Protein AF-A0A9X9F4E5-F1 (afdb_monomer_lite)

Sequence (87 aa):
MKDLHLERKMDPQVAILYATVADTFNRLQRLVEGTEENELSYKGSENNENSIGQLLQHLAVVDLHWVYRFKGEDVPPAFENKYGPML

Organism: Bacillus cereus (NCBI:txid1396)

Structure (mmCIF, N/CA/C/O backbone):
data_AF-A0A9X9F4E5-F1
#
_entry.id   AF-A0A9X9F4E5-F1
#
loop_
_atom_site.group_PDB
_atom_site.id
_atom_site.type_symbol
_atom_site.label_atom_id
_atom_site.label_alt_id
_atom_site.label_comp_id
_atom_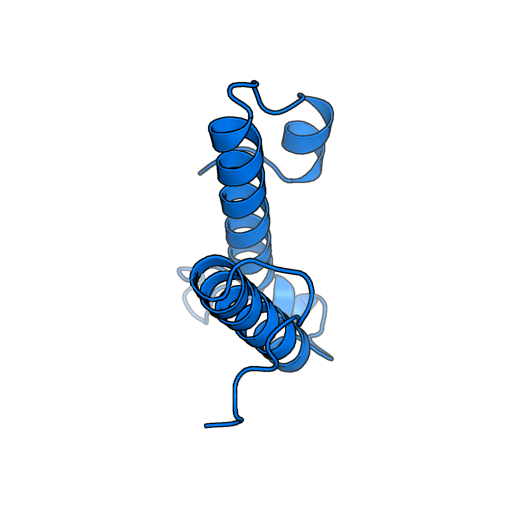site.label_asym_id
_atom_site.label_entity_id
_atom_site.label_seq_id
_atom_site.pdbx_PDB_ins_code
_atom_site.Cartn_x
_atom_site.Cartn_y
_atom_site.Cartn_z
_atom_site.occupancy
_atom_site.B_iso_or_equiv
_atom_site.auth_seq_id
_atom_site.auth_comp_id
_atom_site.auth_asym_id
_atom_site.auth_atom_id
_atom_site.pdbx_PDB_model_num
ATOM 1 N N . MET A 1 1 ? 5.999 -19.714 9.223 1.00 49.88 1 MET A N 1
ATOM 2 C CA . MET A 1 1 ? 6.156 -18.790 8.081 1.00 49.88 1 MET A CA 1
ATOM 3 C C . MET A 1 1 ? 5.724 -19.582 6.857 1.00 49.88 1 MET A C 1
ATOM 5 O O . MET A 1 1 ? 6.194 -20.704 6.742 1.00 49.88 1 MET A O 1
ATOM 9 N N . LYS A 1 2 ? 4.750 -19.126 6.055 1.00 62.78 2 LYS A N 1
ATOM 10 C CA . LYS A 1 2 ? 4.479 -19.807 4.776 1.00 62.78 2 LYS A CA 1
ATOM 11 C C . LYS A 1 2 ? 5.674 -19.545 3.861 1.00 62.78 2 LYS A C 1
ATOM 13 O O . LYS A 1 2 ? 6.213 -18.442 3.901 1.00 62.78 2 LYS A O 1
ATOM 18 N N . ASP A 1 3 ? 6.085 -20.545 3.093 1.00 76.75 3 ASP A N 1
ATOM 19 C CA . ASP A 1 3 ? 7.153 -20.369 2.113 1.00 76.75 3 ASP A CA 1
ATOM 20 C C . ASP A 1 3 ? 6.744 -19.295 1.097 1.00 76.75 3 ASP A C 1
ATOM 22 O O . ASP A 1 3 ? 5.594 -19.258 0.647 1.00 76.75 3 ASP A O 1
ATOM 26 N N . LEU A 1 4 ? 7.678 -18.402 0.757 1.00 84.56 4 LEU A N 1
ATOM 27 C CA . LEU A 1 4 ? 7.464 -17.391 -0.275 1.00 84.56 4 LEU A CA 1
ATOM 28 C C . LEU A 1 4 ? 7.221 -18.085 -1.621 1.00 84.56 4 LEU A C 1
ATOM 30 O O . LEU A 1 4 ? 8.018 -18.918 -2.055 1.00 84.56 4 LEU A O 1
ATOM 34 N N . HIS A 1 5 ? 6.133 -17.725 -2.302 1.00 87.69 5 HIS A N 1
ATOM 35 C CA . HIS A 1 5 ? 5.852 -18.241 -3.638 1.00 87.69 5 HIS A CA 1
ATOM 36 C C . HIS A 1 5 ? 6.659 -17.457 -4.681 1.00 87.69 5 HIS A C 1
ATOM 38 O O . HIS A 1 5 ? 6.315 -16.327 -5.024 1.00 87.69 5 HIS A O 1
ATOM 44 N N . LEU A 1 6 ? 7.744 -18.059 -5.172 1.00 87.94 6 LEU A N 1
ATOM 45 C CA . LEU A 1 6 ? 8.657 -17.419 -6.120 1.00 87.94 6 LEU A CA 1
ATOM 46 C C . LEU A 1 6 ? 8.149 -17.520 -7.559 1.00 87.94 6 LEU A C 1
ATOM 48 O O . LEU A 1 6 ? 7.815 -18.609 -8.036 1.00 87.94 6 LEU A O 1
ATOM 52 N N . GLU A 1 7 ? 8.176 -16.399 -8.279 1.00 87.94 7 GLU A N 1
ATOM 53 C CA . GLU A 1 7 ? 7.830 -16.389 -9.696 1.00 87.94 7 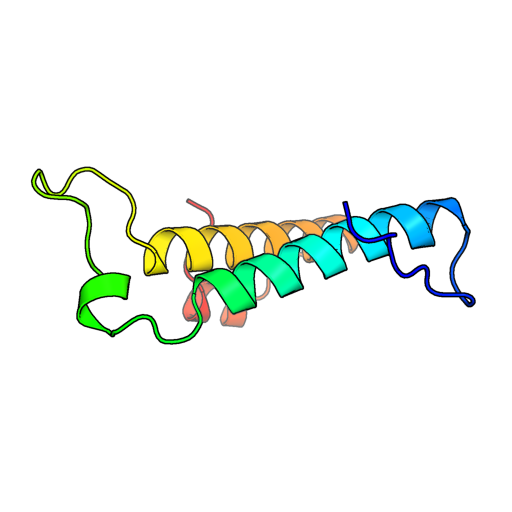GLU A CA 1
ATOM 54 C C . GLU A 1 7 ? 8.967 -16.899 -10.579 1.00 87.94 7 GLU A C 1
ATOM 56 O O . GLU A 1 7 ? 10.039 -16.302 -10.670 1.00 87.94 7 GLU A O 1
ATOM 61 N N . ARG A 1 8 ? 8.715 -18.006 -11.288 1.00 86.38 8 ARG A N 1
ATOM 62 C CA . ARG A 1 8 ? 9.753 -18.767 -12.014 1.00 86.38 8 ARG A CA 1
ATOM 63 C C . ARG A 1 8 ? 10.331 -18.047 -13.234 1.00 86.38 8 ARG A C 1
ATOM 65 O O . ARG A 1 8 ? 11.328 -18.502 -13.783 1.00 86.38 8 ARG A O 1
ATOM 72 N N . LYS A 1 9 ? 9.680 -16.977 -13.696 1.00 92.94 9 LYS A N 1
ATOM 73 C CA . LYS A 1 9 ? 10.099 -16.193 -14.871 1.00 92.94 9 LYS A CA 1
ATOM 74 C C . LYS A 1 9 ? 10.944 -14.965 -14.517 1.00 92.94 9 LYS A C 1
ATOM 76 O O . LYS A 1 9 ? 11.369 -14.262 -15.428 1.00 92.94 9 LYS A O 1
ATOM 81 N N . MET A 1 10 ? 11.156 -14.686 -13.232 1.00 93.94 10 MET A N 1
ATOM 82 C CA . MET A 1 10 ? 11.968 -13.559 -12.771 1.00 93.94 10 MET A CA 1
ATOM 83 C C . MET A 1 10 ? 13.396 -14.008 -12.451 1.00 93.94 10 MET A C 1
ATOM 85 O O . MET A 1 10 ? 13.639 -15.181 -12.165 1.00 93.94 10 MET A O 1
ATOM 89 N N . ASP A 1 11 ? 14.334 -13.057 -12.468 1.00 96.31 11 ASP A N 1
ATOM 90 C CA . ASP A 1 11 ? 15.645 -13.263 -11.850 1.00 96.31 11 ASP A CA 1
ATOM 91 C C . ASP A 1 11 ? 15.462 -13.717 -10.385 1.00 96.31 11 ASP A C 1
ATOM 93 O O . ASP A 1 11 ? 14.588 -13.171 -9.706 1.00 96.31 11 ASP A O 1
ATOM 97 N N . PRO A 1 12 ? 16.241 -14.687 -9.868 1.00 92.50 12 PRO A N 1
ATOM 98 C CA . PRO A 1 12 ? 16.028 -15.232 -8.528 1.00 92.50 12 PRO A CA 1
ATOM 99 C C . PRO A 1 12 ? 16.015 -14.188 -7.405 1.00 92.50 12 PRO A C 1
ATOM 101 O O . PRO A 1 12 ? 15.223 -14.314 -6.470 1.00 92.50 12 PRO A O 1
ATOM 104 N N . GLN A 1 13 ? 16.852 -13.149 -7.483 1.00 93.31 13 GLN A N 1
ATOM 105 C CA . GLN A 1 13 ? 16.883 -12.103 -6.457 1.00 93.31 13 GLN A CA 1
ATOM 106 C C . GLN A 1 13 ? 15.631 -11.228 -6.544 1.00 93.31 13 GLN A C 1
ATOM 108 O O . GLN A 1 13 ? 14.995 -10.939 -5.529 1.00 93.31 13 GLN A O 1
ATOM 113 N N . VAL A 1 14 ? 15.224 -10.878 -7.766 1.00 93.62 14 VAL A N 1
ATOM 114 C CA . VAL A 1 14 ? 13.985 -10.132 -8.022 1.00 93.62 14 VAL A CA 1
ATOM 115 C C . VAL A 1 14 ? 12.760 -10.940 -7.591 1.00 93.62 14 VAL A C 1
ATOM 117 O O . VAL A 1 14 ? 11.853 -10.386 -6.977 1.00 93.62 14 VAL A O 1
ATOM 120 N N . ALA A 1 15 ? 12.747 -12.251 -7.840 1.00 94.25 15 ALA A N 1
ATOM 121 C CA . ALA A 1 15 ? 11.652 -13.143 -7.472 1.00 94.25 15 ALA A CA 1
ATOM 122 C C . ALA A 1 15 ? 11.425 -13.180 -5.953 1.00 94.25 15 ALA A C 1
ATOM 124 O O . ALA A 1 15 ? 10.280 -13.174 -5.505 1.00 94.25 15 ALA A O 1
ATOM 125 N N . ILE A 1 16 ? 12.501 -13.182 -5.157 1.00 94.00 16 ILE A N 1
ATOM 126 C CA . ILE A 1 16 ? 12.421 -13.150 -3.688 1.00 94.00 16 ILE A CA 1
ATOM 127 C C . ILE A 1 16 ? 11.852 -11.812 -3.201 1.00 94.00 16 ILE A C 1
ATOM 129 O O . ILE A 1 16 ? 10.957 -11.796 -2.350 1.00 94.00 16 ILE A O 1
ATOM 133 N N . LEU A 1 17 ? 12.337 -10.692 -3.748 1.00 93.31 17 LEU A N 1
ATOM 134 C CA . LEU A 1 17 ? 11.836 -9.360 -3.394 1.00 93.31 17 LEU A CA 1
ATOM 135 C C . LEU A 1 17 ? 10.354 -9.215 -3.760 1.00 93.31 17 LEU A C 1
ATOM 137 O O . LEU A 1 17 ? 9.546 -8.813 -2.922 1.00 93.31 17 LEU A O 1
ATOM 141 N N . TYR A 1 18 ? 9.985 -9.629 -4.972 1.00 93.44 18 TYR A N 1
ATOM 142 C CA . TYR A 1 18 ? 8.602 -9.631 -5.436 1.00 93.44 18 TYR A CA 1
ATOM 143 C C . TYR A 1 18 ? 7.700 -10.482 -4.537 1.00 93.44 18 TYR A C 1
ATOM 145 O O . TYR A 1 18 ? 6.658 -10.009 -4.085 1.00 93.44 18 TYR A O 1
ATOM 153 N N . ALA A 1 19 ? 8.113 -11.712 -4.217 1.00 94.31 19 ALA A N 1
ATOM 154 C CA . ALA A 1 19 ? 7.330 -12.604 -3.368 1.00 94.31 19 ALA A CA 1
ATOM 155 C C . ALA A 1 19 ? 7.127 -12.036 -1.953 1.00 94.31 19 ALA A C 1
ATOM 157 O O . ALA A 1 19 ? 6.059 -12.212 -1.371 1.00 94.31 19 ALA A O 1
ATOM 158 N N . THR A 1 20 ? 8.119 -11.319 -1.418 1.00 93.31 20 THR A N 1
ATOM 159 C CA . THR A 1 20 ? 8.031 -10.671 -0.098 1.00 93.31 20 THR A CA 1
ATOM 160 C C . THR A 1 20 ? 6.974 -9.565 -0.081 1.00 93.31 20 THR A C 1
ATOM 162 O O . THR A 1 20 ? 6.152 -9.503 0.839 1.00 93.31 20 THR A O 1
ATOM 165 N N . VAL A 1 21 ? 6.957 -8.716 -1.113 1.00 93.00 21 VAL A N 1
ATOM 166 C CA . VAL A 1 21 ? 5.939 -7.665 -1.269 1.00 93.00 21 VAL A CA 1
ATOM 167 C C . VAL A 1 21 ? 4.559 -8.291 -1.488 1.00 93.00 21 VAL A C 1
ATOM 169 O O . VAL A 1 21 ? 3.601 -7.919 -0.812 1.00 93.00 21 VAL A O 1
ATOM 172 N N . ALA A 1 22 ? 4.460 -9.297 -2.361 1.00 93.88 22 ALA A N 1
ATOM 173 C CA . ALA A 1 22 ? 3.202 -9.968 -2.677 1.00 93.88 22 ALA A CA 1
ATOM 174 C C . ALA A 1 22 ? 2.585 -10.685 -1.461 1.00 93.88 22 ALA A 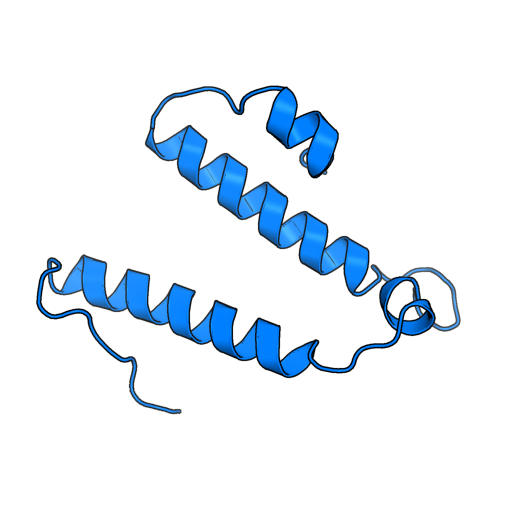C 1
ATOM 176 O O . ALA A 1 22 ? 1.382 -10.562 -1.222 1.00 93.88 22 ALA A O 1
ATOM 177 N N . ASP A 1 23 ? 3.376 -11.414 -0.664 1.00 94.69 23 ASP A N 1
ATOM 178 C CA . ASP A 1 23 ? 2.879 -12.036 0.572 1.00 94.69 23 ASP A CA 1
ATOM 179 C C . ASP A 1 23 ? 2.400 -10.980 1.577 1.00 94.69 23 ASP A C 1
ATOM 181 O O . ASP A 1 23 ? 1.309 -11.108 2.136 1.00 94.69 23 ASP A O 1
ATOM 185 N N . THR A 1 24 ? 3.172 -9.903 1.754 1.00 94.06 24 THR A N 1
ATOM 186 C CA . THR A 1 24 ? 2.819 -8.806 2.666 1.00 94.06 24 THR A CA 1
ATOM 187 C C . THR A 1 24 ? 1.501 -8.147 2.262 1.00 94.06 24 THR A C 1
ATOM 189 O O . THR A 1 24 ? 0.622 -7.977 3.107 1.00 94.06 24 THR A O 1
ATOM 192 N N . PHE A 1 25 ? 1.318 -7.858 0.972 1.00 94.62 25 PHE A N 1
ATOM 193 C CA . PHE A 1 25 ? 0.073 -7.309 0.438 1.00 94.62 25 PHE A CA 1
ATOM 194 C C . PHE A 1 25 ? -1.114 -8.260 0.653 1.00 94.62 25 PHE A C 1
ATOM 196 O O . PHE A 1 25 ? -2.150 -7.853 1.177 1.00 94.62 25 PHE A O 1
ATOM 203 N N . ASN A 1 26 ?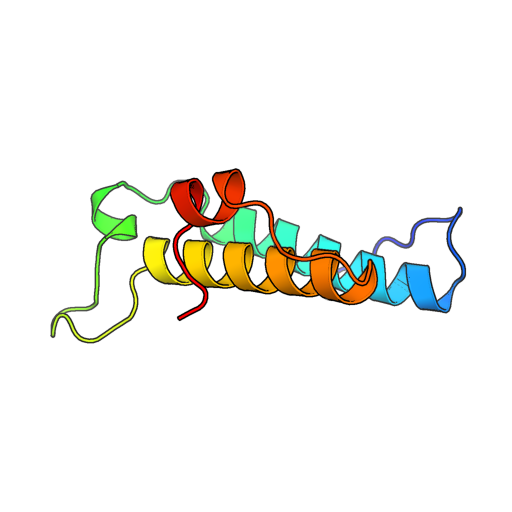 -0.953 -9.550 0.345 1.00 94.88 26 ASN A N 1
ATOM 204 C CA . ASN A 1 26 ? -2.009 -10.548 0.548 1.00 94.88 26 ASN A CA 1
ATOM 205 C C . ASN A 1 26 ? -2.393 -10.703 2.028 1.00 94.88 26 ASN A C 1
ATOM 207 O O . ASN A 1 26 ? -3.556 -10.933 2.359 1.00 94.88 26 ASN A O 1
ATOM 211 N N . ARG A 1 27 ? -1.420 -10.608 2.941 1.00 95.31 27 ARG A N 1
ATOM 212 C CA . ARG A 1 27 ? -1.679 -10.621 4.386 1.00 95.31 27 ARG A CA 1
ATOM 213 C C . ARG A 1 27 ? -2.408 -9.361 4.834 1.00 95.31 27 ARG A C 1
ATOM 215 O O . ARG A 1 27 ? -3.343 -9.487 5.615 1.00 95.31 27 ARG A O 1
ATOM 222 N N . LEU A 1 28 ? -2.015 -8.192 4.330 1.00 96.12 28 LEU A N 1
ATOM 223 C CA . LEU A 1 28 ? -2.704 -6.932 4.605 1.00 96.12 28 LEU A CA 1
ATOM 224 C C . LEU A 1 28 ? -4.170 -7.004 4.172 1.00 96.12 28 LEU A C 1
ATOM 226 O O . LEU A 1 28 ? -5.038 -6.698 4.979 1.00 96.12 28 LEU A O 1
ATOM 230 N N . GLN A 1 29 ? -4.450 -7.482 2.955 1.00 96.12 29 GLN A N 1
ATOM 231 C CA . GLN A 1 29 ? -5.824 -7.638 2.464 1.00 96.12 29 GLN A CA 1
ATOM 232 C C . GLN A 1 29 ? -6.679 -8.506 3.392 1.00 96.12 29 GLN A C 1
ATOM 234 O O . GLN A 1 29 ? -7.799 -8.127 3.703 1.00 96.12 29 GLN A O 1
ATOM 239 N N . ARG A 1 30 ? -6.138 -9.629 3.883 1.00 96.81 30 ARG A N 1
ATOM 240 C CA . ARG A 1 30 ? -6.840 -10.501 4.843 1.00 96.81 30 ARG A CA 1
ATOM 241 C C . ARG A 1 30 ? -7.044 -9.852 6.212 1.00 96.81 30 ARG A C 1
ATOM 243 O O . ARG A 1 30 ? -8.009 -10.176 6.887 1.00 96.81 30 ARG A O 1
ATOM 250 N N . LEU A 1 31 ? -6.124 -8.990 6.652 1.00 96.31 31 LEU A N 1
ATOM 251 C CA . LEU A 1 31 ? -6.239 -8.298 7.942 1.00 96.31 31 LEU A CA 1
ATOM 252 C C . LEU A 1 31 ? -7.345 -7.241 7.941 1.00 96.31 31 LEU A C 1
ATOM 254 O O . LEU A 1 31 ? -7.922 -6.987 8.991 1.00 96.31 31 LEU A O 1
ATOM 258 N N . VAL A 1 32 ? -7.616 -6.633 6.786 1.00 96.31 32 VAL A N 1
ATOM 259 C CA . VAL A 1 32 ? -8.649 -5.595 6.623 1.00 96.31 32 VAL A CA 1
ATOM 260 C C . VAL A 1 32 ? -9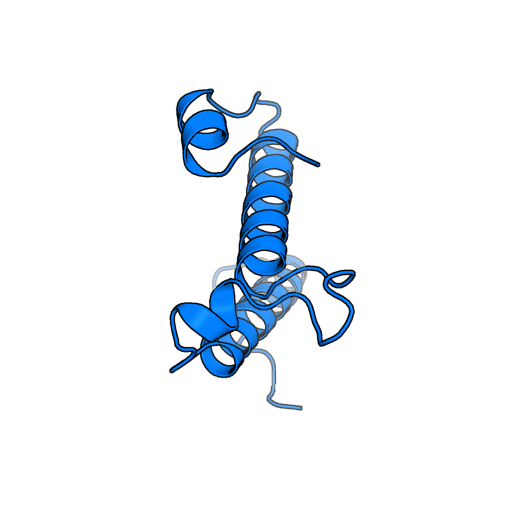.928 -6.132 5.974 1.00 96.31 32 VAL A C 1
ATOM 262 O O . VAL A 1 32 ? -10.826 -5.376 5.608 1.00 96.31 32 VAL A O 1
ATOM 265 N N . GLU A 1 33 ? -10.012 -7.448 5.782 1.00 96.81 33 GLU A N 1
ATOM 266 C CA . GLU A 1 33 ? -11.197 -8.096 5.236 1.00 96.81 33 GLU A CA 1
ATOM 267 C C . GLU A 1 33 ? -12.332 -8.042 6.263 1.00 96.81 33 GLU A C 1
ATOM 269 O O . GLU A 1 33 ? -12.172 -8.459 7.408 1.00 96.81 33 GLU A O 1
ATOM 274 N N . GLY A 1 34 ? -13.488 -7.524 5.847 1.00 96.38 34 GLY A N 1
ATOM 275 C CA . GLY A 1 34 ? -14.657 -7.386 6.716 1.00 96.38 34 GLY A CA 1
ATOM 276 C C . GLY A 1 34 ? -14.634 -6.172 7.648 1.00 96.38 34 GLY A C 1
ATOM 277 O O . GLY A 1 34 ? -15.560 -6.042 8.439 1.00 96.38 34 GLY A O 1
ATOM 278 N N . THR A 1 35 ? -13.636 -5.284 7.547 1.00 96.81 35 THR A N 1
ATOM 279 C CA . THR A 1 35 ? -13.624 -4.017 8.295 1.00 96.81 35 THR A CA 1
ATOM 280 C C . THR A 1 35 ? -14.826 -3.152 7.912 1.00 96.81 35 THR A C 1
ATOM 282 O O . THR A 1 35 ? -15.058 -2.885 6.728 1.00 96.81 35 THR A O 1
ATOM 285 N N . GLU A 1 36 ? -15.577 -2.700 8.913 1.00 96.75 36 GLU A N 1
ATOM 286 C CA . GLU A 1 36 ? -16.722 -1.811 8.722 1.00 96.75 36 GLU A CA 1
ATOM 287 C C . GLU A 1 36 ? -16.278 -0.357 8.463 1.00 96.75 36 GLU A C 1
ATOM 289 O O . GLU A 1 36 ? -15.166 0.067 8.786 1.00 96.75 36 GLU A O 1
ATOM 294 N N . GLU A 1 37 ? -17.153 0.455 7.865 1.00 93.38 37 GLU A N 1
ATOM 295 C CA . GLU A 1 37 ? -16.816 1.833 7.472 1.00 93.38 37 GLU A CA 1
ATOM 296 C C . GLU A 1 37 ? -16.451 2.730 8.670 1.00 93.38 37 GLU A C 1
ATOM 298 O O . GLU A 1 37 ? -15.535 3.553 8.595 1.00 93.38 37 GLU A O 1
ATOM 303 N N . ASN A 1 38 ? -17.117 2.540 9.811 1.00 95.81 38 ASN A N 1
ATOM 304 C CA . ASN A 1 38 ? -16.778 3.223 11.059 1.00 95.81 38 ASN A CA 1
ATOM 305 C C . ASN A 1 38 ? -15.373 2.837 11.554 1.00 95.81 38 ASN A C 1
ATOM 307 O O . ASN A 1 38 ? -14.606 3.723 11.935 1.00 95.81 38 ASN A O 1
ATOM 311 N N . GLU A 1 39 ? -15.004 1.558 11.489 1.00 96.50 39 GLU A N 1
ATOM 312 C CA . GLU A 1 39 ? -13.681 1.056 11.873 1.00 96.50 39 GLU A CA 1
ATOM 313 C C . GLU A 1 39 ? -12.574 1.608 10.962 1.00 96.50 39 GLU A C 1
ATOM 315 O O . GLU A 1 39 ? -11.494 1.954 11.443 1.00 96.50 39 GLU A O 1
ATOM 320 N N . LEU A 1 40 ? -12.850 1.798 9.663 1.00 95.94 40 LEU A N 1
ATOM 321 C CA . LEU A 1 40 ? -11.900 2.421 8.728 1.00 95.94 40 LEU A CA 1
ATOM 322 C C . LEU A 1 40 ? -11.514 3.850 9.130 1.00 95.94 40 LEU A C 1
ATOM 324 O O . LEU A 1 40 ? -10.390 4.293 8.861 1.00 95.94 40 LEU A O 1
ATOM 328 N N . SER A 1 41 ? -12.441 4.572 9.756 1.00 96.12 41 SER A N 1
ATOM 329 C CA . SER A 1 41 ? -12.266 5.962 10.192 1.00 96.12 41 SER A CA 1
ATOM 330 C C . SER A 1 41 ? -11.853 6.111 11.661 1.00 96.12 41 SER A C 1
ATOM 332 O O . SER A 1 41 ? -11.507 7.216 12.079 1.00 96.12 41 SER A O 1
ATOM 334 N N . TYR A 1 42 ? -11.858 5.023 12.435 1.00 97.00 42 TYR A N 1
ATOM 335 C CA . TYR A 1 42 ? -11.575 5.041 13.869 1.00 97.00 42 TYR A CA 1
ATOM 336 C C . TYR A 1 42 ? -10.108 5.384 14.162 1.00 97.00 42 TYR A C 1
ATOM 338 O O . TYR A 1 42 ? -9.200 4.823 13.555 1.00 97.00 42 TYR A O 1
ATOM 346 N N . LYS A 1 43 ? -9.877 6.300 15.108 1.00 97.12 43 LYS A N 1
ATOM 347 C CA . LYS A 1 43 ? -8.557 6.870 15.452 1.00 97.12 43 LYS A CA 1
ATOM 348 C C . LYS A 1 43 ? -8.142 6.598 16.903 1.00 97.12 43 LYS A C 1
ATOM 350 O O . LYS A 1 43 ? -7.434 7.400 17.513 1.00 97.12 43 LYS A O 1
ATOM 355 N N . GLY A 1 44 ? -8.635 5.504 17.477 1.00 94.88 44 GLY A N 1
ATOM 356 C CA . GLY A 1 44 ? -8.464 5.211 18.899 1.00 94.88 44 GLY A CA 1
ATOM 357 C C . GLY A 1 44 ? -9.425 6.012 19.786 1.00 94.88 44 GLY A C 1
ATOM 358 O O . GLY A 1 44 ? -10.106 6.935 19.333 1.00 94.88 44 GLY A O 1
ATOM 359 N N . SER A 1 45 ? -9.478 5.666 21.074 1.00 95.12 45 SER A N 1
ATOM 360 C CA . SER A 1 45 ? -10.388 6.300 22.043 1.00 95.12 45 SER A CA 1
ATOM 361 C C . SER A 1 45 ? -10.064 7.775 22.280 1.00 95.12 45 SER A C 1
ATOM 363 O O . SER A 1 45 ? -10.962 8.570 22.540 1.00 95.12 45 SER A O 1
ATOM 365 N N . GLU A 1 46 ? -8.789 8.139 22.134 1.00 96.75 46 GLU A N 1
ATOM 366 C CA . GLU A 1 46 ? -8.274 9.503 22.290 1.00 96.75 46 GLU A CA 1
ATOM 367 C C . GLU A 1 46 ? -8.215 10.277 20.959 1.00 96.75 46 GLU A C 1
ATOM 369 O O . GLU A 1 46 ? -7.736 11.411 20.925 1.00 96.75 46 GLU A O 1
ATOM 374 N N . ASN A 1 47 ? -8.685 9.683 19.852 1.00 94.44 47 ASN A N 1
ATOM 375 C CA . ASN A 1 47 ? -8.696 10.288 18.513 1.00 94.44 47 ASN A CA 1
ATOM 376 C C . ASN A 1 47 ? -7.310 10.786 18.035 1.00 94.44 47 ASN A C 1
ATOM 378 O O . ASN A 1 47 ? -7.202 11.805 17.346 1.00 94.44 47 ASN A O 1
ATOM 382 N N . ASN A 1 48 ? -6.242 10.087 18.424 1.00 95.75 48 ASN A N 1
ATOM 383 C CA . ASN A 1 48 ? -4.848 10.473 18.185 1.00 95.75 48 ASN A CA 1
ATOM 384 C C . ASN A 1 48 ? -4.035 9.425 17.403 1.00 95.75 48 ASN A C 1
ATOM 386 O O . ASN A 1 48 ? -2.855 9.652 17.135 1.00 95.75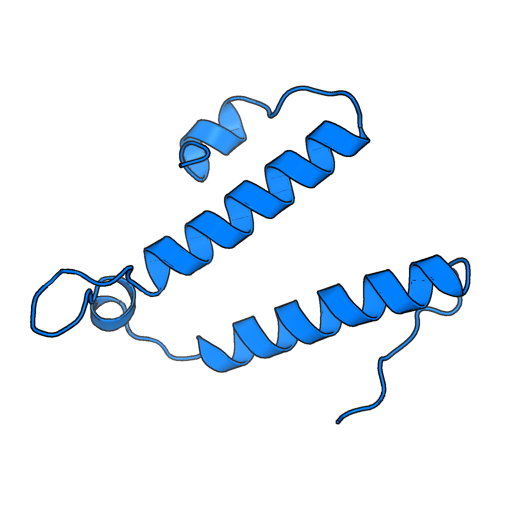 48 ASN A O 1
ATOM 390 N N . GLU A 1 49 ? -4.649 8.307 17.019 1.00 96.19 49 GLU A N 1
ATOM 391 C CA . GLU A 1 49 ? -4.034 7.292 16.168 1.00 96.19 49 GLU A CA 1
ATOM 392 C C . GLU A 1 49 ? -4.367 7.537 14.690 1.00 96.19 49 GLU A C 1
ATOM 394 O O . GLU A 1 49 ? -5.325 8.232 14.340 1.00 96.19 49 GLU A O 1
ATOM 399 N N . ASN A 1 50 ? -3.574 6.943 13.798 1.00 96.00 50 ASN A N 1
ATOM 400 C CA . ASN A 1 50 ? -3.924 6.889 12.384 1.00 96.00 50 ASN A CA 1
ATOM 401 C C . ASN A 1 50 ? -4.973 5.799 12.174 1.00 96.00 50 ASN A C 1
ATOM 403 O O . ASN A 1 50 ? -4.767 4.658 12.589 1.00 96.00 50 ASN A O 1
ATOM 407 N N . SER A 1 51 ? -6.066 6.135 11.494 1.00 96.44 51 SER A N 1
ATOM 408 C CA . SER A 1 51 ? -7.099 5.149 11.191 1.00 96.44 51 SER A CA 1
ATOM 409 C C . SER A 1 51 ? -6.618 4.114 10.173 1.00 96.44 51 SER A C 1
ATOM 411 O O . SER A 1 51 ? -5.672 4.359 9.417 1.00 96.44 51 SER A O 1
ATOM 413 N N . ILE A 1 52 ? -7.308 2.970 10.092 1.00 96.81 52 ILE A N 1
ATOM 414 C CA . ILE A 1 52 ? -7.022 1.940 9.078 1.00 96.81 52 ILE A CA 1
ATOM 415 C C . ILE A 1 52 ? -7.037 2.562 7.675 1.00 96.81 52 ILE A C 1
ATOM 417 O O . ILE A 1 52 ? -6.111 2.347 6.896 1.00 96.81 52 ILE A O 1
ATOM 421 N N . GLY A 1 53 ? -8.037 3.397 7.372 1.00 94.94 53 GLY A N 1
ATOM 422 C CA . GLY A 1 53 ? -8.133 4.103 6.094 1.00 94.94 53 GLY A CA 1
ATOM 423 C C . GLY A 1 53 ? -6.923 4.998 5.804 1.00 94.94 53 GLY A C 1
ATOM 424 O O . GLY A 1 53 ? -6.392 4.957 4.695 1.00 94.94 53 GLY A O 1
ATOM 425 N N . GLN A 1 54 ? -6.437 5.749 6.798 1.00 95.00 54 GLN A N 1
ATOM 426 C CA . GLN A 1 54 ? -5.247 6.596 6.637 1.00 95.00 54 GLN A CA 1
ATOM 427 C C . GLN A 1 54 ? -3.978 5.769 6.411 1.00 95.00 54 GLN A C 1
ATOM 429 O O . GLN A 1 54 ? -3.157 6.121 5.566 1.00 95.00 54 GLN A O 1
ATOM 434 N N . LEU A 1 55 ? -3.819 4.656 7.130 1.00 95.56 55 LEU A N 1
ATOM 435 C CA . LEU A 1 55 ? -2.668 3.767 6.967 1.00 95.56 55 LEU A CA 1
ATOM 436 C C . LEU A 1 55 ? -2.671 3.086 5.590 1.00 95.56 55 LEU A C 1
ATOM 438 O O . LEU A 1 55 ? -1.637 3.044 4.926 1.00 95.56 55 LEU A O 1
ATOM 442 N N . LEU A 1 56 ? -3.828 2.604 5.125 1.00 95.12 56 LEU A N 1
ATOM 443 C CA . LEU A 1 56 ? -3.971 2.019 3.788 1.00 95.12 56 LEU A CA 1
ATOM 444 C C . LEU A 1 56 ? -3.696 3.046 2.684 1.00 95.12 56 LEU A C 1
ATOM 446 O O . LEU A 1 56 ? -3.002 2.734 1.715 1.00 95.12 56 LEU A O 1
ATOM 450 N N . GLN A 1 57 ? -4.201 4.272 2.845 1.00 94.06 57 GLN A N 1
ATOM 451 C CA . GLN A 1 57 ? -3.916 5.379 1.934 1.00 94.06 57 GLN A CA 1
ATOM 452 C C . GLN A 1 57 ? -2.415 5.675 1.887 1.00 94.06 57 GLN A C 1
ATOM 454 O O . GLN A 1 57 ? -1.844 5.739 0.800 1.00 94.06 57 GLN A O 1
ATOM 459 N N . HIS A 1 58 ? -1.765 5.796 3.047 1.00 94.75 58 HIS A N 1
ATOM 460 C CA . HIS A 1 58 ? -0.330 6.057 3.132 1.00 94.75 58 HIS A CA 1
ATOM 461 C C . HIS A 1 58 ? 0.487 4.978 2.410 1.00 94.75 58 HIS A C 1
ATOM 463 O O . HIS A 1 58 ? 1.333 5.308 1.581 1.00 94.75 58 HIS A O 1
ATOM 469 N N . LEU A 1 59 ? 0.195 3.696 2.654 1.00 94.38 59 LEU A N 1
ATOM 470 C CA . LEU A 1 59 ? 0.878 2.590 1.977 1.00 94.38 59 LEU A CA 1
ATOM 471 C C . LEU A 1 59 ? 0.719 2.668 0.451 1.00 94.38 59 LEU A C 1
ATOM 473 O O . LEU A 1 59 ? 1.708 2.551 -0.270 1.00 94.38 59 LEU A O 1
ATOM 477 N N . ALA A 1 60 ? -0.496 2.923 -0.041 1.00 93.44 60 ALA A N 1
ATOM 478 C CA . ALA A 1 60 ? -0.757 3.042 -1.475 1.00 93.44 60 ALA A CA 1
ATOM 479 C C . ALA A 1 60 ? -0.016 4.230 -2.114 1.00 93.44 60 ALA A C 1
ATOM 481 O O . ALA A 1 60 ? 0.540 4.100 -3.207 1.00 93.44 60 ALA A O 1
ATOM 482 N N . VAL A 1 61 ? 0.014 5.381 -1.435 1.00 95.19 61 VAL A N 1
ATOM 483 C CA . VAL A 1 61 ? 0.705 6.586 -1.916 1.00 95.19 61 VAL A CA 1
ATOM 484 C C . VAL A 1 61 ? 2.219 6.378 -1.934 1.00 95.19 61 VAL A C 1
ATOM 486 O O . VAL A 1 61 ? 2.862 6.736 -2.921 1.00 95.19 61 VAL A O 1
ATOM 489 N N . VAL A 1 62 ? 2.797 5.771 -0.894 1.00 94.50 62 VAL A N 1
ATOM 490 C CA . VAL A 1 62 ? 4.240 5.487 -0.829 1.00 94.50 62 VAL A CA 1
ATOM 491 C C . VAL A 1 62 ? 4.668 4.542 -1.953 1.00 94.50 62 VAL A C 1
ATOM 493 O O . VAL A 1 62 ? 5.632 4.846 -2.660 1.00 94.50 62 VAL A O 1
ATOM 496 N N . ASP A 1 63 ? 3.941 3.442 -2.169 1.00 93.62 63 ASP A N 1
ATOM 497 C CA . ASP A 1 63 ? 4.255 2.483 -3.240 1.00 93.62 63 ASP A CA 1
ATOM 498 C C . ASP A 1 63 ? 4.163 3.131 -4.627 1.00 93.62 63 ASP A C 1
ATOM 500 O O . ASP A 1 63 ? 5.057 2.962 -5.462 1.00 93.62 63 ASP A O 1
ATOM 504 N N . LEU A 1 64 ? 3.125 3.940 -4.863 1.00 95.00 64 LEU A N 1
ATOM 505 C CA . LEU A 1 64 ? 2.967 4.703 -6.100 1.00 95.00 64 LEU A CA 1
ATOM 506 C C . LEU A 1 64 ? 4.189 5.593 -6.368 1.00 95.00 64 LEU A C 1
ATOM 508 O O . LEU A 1 64 ? 4.752 5.556 -7.464 1.00 95.00 64 LEU A O 1
ATOM 512 N N . HIS A 1 65 ? 4.623 6.365 -5.372 1.00 95.00 65 HIS A N 1
ATOM 513 C CA . HIS A 1 65 ? 5.762 7.269 -5.524 1.00 95.00 65 HIS A CA 1
ATOM 514 C C . HIS A 1 65 ? 7.065 6.508 -5.780 1.00 95.00 65 HIS A C 1
ATOM 516 O O . HIS A 1 65 ? 7.865 6.941 -6.610 1.00 95.00 65 HIS A O 1
ATOM 522 N N . TRP A 1 66 ? 7.276 5.353 -5.141 1.00 94.62 66 TRP A N 1
ATOM 523 C CA . TRP A 1 66 ? 8.435 4.507 -5.435 1.00 94.62 66 TRP A CA 1
ATOM 524 C C . TRP A 1 66 ? 8.428 3.984 -6.871 1.00 94.62 66 TRP A C 1
ATOM 526 O O . TRP A 1 66 ? 9.459 4.051 -7.542 1.00 94.62 66 TRP A O 1
ATOM 536 N N . VAL A 1 67 ? 7.279 3.527 -7.376 1.00 94.50 67 VAL A N 1
ATOM 537 C CA . VAL A 1 67 ? 7.155 3.053 -8.764 1.00 94.50 67 VAL A CA 1
ATOM 538 C C . VAL A 1 67 ? 7.533 4.150 -9.759 1.00 94.50 67 VAL A C 1
ATOM 540 O O . VAL A 1 67 ? 8.309 3.897 -10.680 1.00 94.50 67 VAL A O 1
ATOM 543 N N . TYR A 1 68 ? 7.017 5.365 -9.578 1.00 95.75 68 TYR A N 1
ATOM 544 C CA . TYR A 1 68 ? 7.322 6.493 -10.463 1.00 95.75 68 TYR A CA 1
ATOM 545 C C . TYR A 1 68 ? 8.771 6.969 -10.321 1.00 95.75 68 TYR A C 1
ATOM 547 O O . TYR A 1 68 ? 9.456 7.185 -11.323 1.00 95.75 68 TYR A O 1
ATOM 555 N N . ARG A 1 69 ? 9.306 6.968 -9.095 1.00 95.62 69 ARG A N 1
ATOM 556 C CA . ARG A 1 69 ? 10.721 7.254 -8.843 1.00 95.62 69 ARG A CA 1
ATOM 557 C C . ARG A 1 69 ? 11.651 6.292 -9.578 1.00 95.62 69 ARG A C 1
ATOM 559 O O . ARG A 1 69 ? 12.640 6.739 -10.149 1.00 95.62 69 ARG A O 1
ATOM 566 N N . PHE A 1 70 ? 11.345 4.994 -9.596 1.00 95.19 70 PHE A N 1
ATOM 567 C CA . PHE A 1 70 ? 12.148 4.012 -10.333 1.00 95.19 70 PHE A CA 1
ATOM 568 C C . PHE A 1 70 ? 12.034 4.153 -11.853 1.00 95.19 70 PHE A C 1
ATOM 570 O O . PHE A 1 70 ? 12.971 3.793 -12.562 1.00 95.19 70 PHE A O 1
ATOM 577 N N . LYS A 1 71 ? 10.923 4.700 -12.356 1.00 96.19 71 LYS A N 1
ATOM 578 C CA . LYS A 1 71 ? 10.771 5.051 -13.775 1.00 96.19 71 LYS A CA 1
ATOM 579 C C . LYS A 1 71 ? 11.515 6.334 -14.158 1.00 96.19 71 LYS A C 1
ATOM 581 O O . LYS A 1 71 ? 11.746 6.553 -15.341 1.00 96.19 71 LYS A O 1
ATOM 586 N N . GLY A 1 72 ? 11.899 7.160 -13.182 1.00 97.38 72 GLY A N 1
ATOM 587 C CA . GLY A 1 72 ? 12.436 8.499 -13.434 1.00 97.38 72 GLY A CA 1
ATOM 588 C C . GLY A 1 72 ? 11.368 9.479 -13.928 1.00 97.38 72 GLY A C 1
ATOM 589 O O . GLY A 1 72 ? 11.691 10.416 -14.652 1.00 97.38 72 GLY A O 1
ATOM 590 N N . GLU A 1 73 ? 10.107 9.239 -13.567 1.00 96.88 73 GLU A N 1
ATOM 591 C CA . GLU A 1 73 ? 8.944 10.031 -13.972 1.00 96.88 73 GLU A CA 1
ATOM 592 C C . GLU A 1 73 ? 8.274 10.652 -12.739 1.00 96.88 73 GLU A C 1
ATOM 594 O O . GLU A 1 73 ? 8.306 10.073 -11.651 1.00 96.88 73 GLU A O 1
ATOM 599 N N . ASP A 1 74 ? 7.623 11.802 -12.915 1.00 94.62 74 ASP A N 1
ATOM 600 C CA . ASP A 1 74 ? 6.779 12.399 -11.876 1.00 94.62 74 ASP A CA 1
ATOM 601 C C . ASP A 1 74 ? 5.454 11.636 -11.740 1.00 94.62 74 ASP A C 1
ATOM 603 O O . ASP A 1 74 ? 4.943 11.063 -12.709 1.00 94.62 74 ASP A O 1
ATOM 607 N N . VAL A 1 75 ? 4.863 11.654 -10.542 1.00 94.88 75 VAL A N 1
ATOM 608 C CA . VAL A 1 75 ? 3.540 11.062 -10.311 1.00 94.88 75 VAL A CA 1
ATOM 609 C C . VAL A 1 75 ? 2.479 11.895 -11.044 1.00 94.88 75 VAL A C 1
ATOM 611 O O . VAL A 1 75 ? 2.377 13.101 -10.823 1.00 94.88 75 VAL A O 1
ATOM 614 N N . PRO A 1 76 ? 1.644 11.285 -11.906 1.00 95.06 76 PRO A N 1
ATOM 615 C CA . PRO A 1 76 ? 0.580 12.008 -12.584 1.00 95.06 76 PRO A CA 1
ATOM 616 C C . PRO A 1 76 ? -0.408 12.651 -11.594 1.00 95.06 76 PRO A C 1
ATOM 618 O O . PRO A 1 76 ? -0.892 11.954 -10.695 1.00 95.06 76 PRO A O 1
ATOM 621 N N . PRO A 1 77 ? -0.845 13.907 -11.823 1.00 93.00 77 PRO A N 1
ATOM 622 C CA . PRO A 1 77 ? -1.787 14.603 -10.937 1.00 93.00 77 PRO A CA 1
ATOM 623 C C . PRO A 1 77 ? -3.107 13.854 -10.713 1.00 93.00 77 PRO A C 1
ATOM 625 O O . PRO A 1 77 ? -3.748 13.984 -9.675 1.00 93.00 77 PRO A O 1
ATOM 628 N N . ALA A 1 78 ? -3.528 13.029 -11.678 1.00 93.88 78 ALA A N 1
ATOM 629 C CA . ALA A 1 78 ? -4.716 12.189 -11.543 1.00 93.88 78 ALA A CA 1
ATOM 630 C C . ALA A 1 78 ? -4.624 11.212 -10.356 1.00 93.88 78 ALA A C 1
ATOM 632 O O . ALA A 1 78 ? -5.642 10.923 -9.726 1.00 93.88 78 ALA A O 1
ATOM 633 N N . PHE A 1 79 ? -3.426 10.712 -10.039 1.00 92.94 79 PHE A N 1
ATOM 634 C CA . PHE A 1 79 ? -3.227 9.819 -8.902 1.00 92.94 79 PHE A CA 1
ATOM 635 C C . PHE A 1 79 ? -3.107 10.577 -7.582 1.00 92.94 79 PHE A C 1
ATOM 637 O O . PHE A 1 79 ? -3.689 10.124 -6.601 1.00 92.94 79 PHE A O 1
ATOM 644 N N . GLU A 1 80 ? -2.461 11.745 -7.559 1.00 88.06 80 GLU A N 1
ATOM 645 C CA . GLU A 1 80 ? -2.443 12.617 -6.373 1.00 88.06 80 GLU A CA 1
ATOM 646 C C . GLU A 1 80 ? -3.857 13.067 -5.984 1.00 88.06 80 GLU A C 1
ATOM 648 O O . GLU A 1 80 ? -4.242 12.988 -4.822 1.00 88.06 80 GLU A O 1
ATOM 653 N N . ASN A 1 81 ? -4.687 13.443 -6.962 1.00 89.88 81 ASN A N 1
ATOM 654 C CA . ASN A 1 81 ? -6.080 13.826 -6.714 1.00 89.88 81 ASN A CA 1
ATOM 655 C C . ASN A 1 81 ? -6.928 12.668 -6.170 1.00 89.88 81 ASN A C 1
ATOM 657 O O . ASN A 1 81 ? -7.888 12.894 -5.436 1.00 89.88 81 ASN A O 1
ATOM 661 N N . LYS A 1 82 ? -6.604 11.427 -6.554 1.00 92.12 82 LYS A N 1
ATOM 662 C CA . LYS A 1 82 ? -7.350 10.236 -6.136 1.00 92.12 82 LYS A CA 1
ATOM 663 C C . LYS A 1 82 ? -6.907 9.718 -4.771 1.00 92.12 82 LYS A C 1
ATOM 665 O O . LYS A 1 82 ? -7.751 9.325 -3.972 1.00 92.12 82 LYS A O 1
ATOM 670 N N . TYR A 1 83 ? -5.600 9.651 -4.542 1.00 89.69 83 TYR A N 1
ATOM 671 C CA . TYR A 1 83 ? -5.015 8.997 -3.373 1.00 89.69 83 TYR A CA 1
ATOM 672 C C . TYR A 1 83 ? -4.495 9.983 -2.330 1.00 89.69 83 TYR A C 1
ATOM 674 O O . TYR A 1 83 ? -4.164 9.564 -1.227 1.00 89.69 83 TYR A O 1
ATOM 682 N N . GLY A 1 84 ? -4.503 11.280 -2.624 1.00 87.56 84 GLY A N 1
ATOM 683 C CA . GLY A 1 84 ? -3.970 12.320 -1.758 1.00 87.56 84 GLY A CA 1
ATOM 684 C C . GLY A 1 84 ? -2.462 12.529 -1.935 1.00 87.56 84 GLY A C 1
ATOM 685 O O . GLY A 1 84 ? -1.800 11.794 -2.674 1.00 87.56 84 GLY A O 1
ATOM 686 N N . PRO A 1 85 ? -1.918 13.559 -1.269 1.00 85.75 85 PRO A N 1
ATOM 687 C CA . PRO A 1 85 ? -0.496 13.867 -1.312 1.00 85.75 85 PRO A CA 1
ATOM 688 C C . PRO A 1 85 ? 0.327 12.845 -0.518 1.00 85.75 85 PRO A C 1
ATOM 690 O O . PRO A 1 85 ? -0.182 12.161 0.373 1.00 85.75 85 PRO A O 1
ATOM 693 N N . MET A 1 86 ? 1.629 12.795 -0.800 1.00 82.25 86 MET A N 1
ATOM 694 C CA . MET A 1 86 ? 2.602 12.134 0.067 1.00 82.25 86 MET A CA 1
ATOM 695 C C . MET A 1 86 ? 2.757 12.961 1.354 1.00 82.25 86 MET A C 1
ATOM 697 O O . MET A 1 86 ? 3.351 14.038 1.325 1.00 82.25 86 MET A O 1
ATOM 701 N N . LEU A 1 87 ? 2.153 12.484 2.448 1.00 67.31 87 LEU A N 1
ATOM 702 C CA . LEU A 1 87 ? 2.253 13.056 3.799 1.00 67.31 87 LEU A CA 1
ATOM 703 C C . LEU A 1 87 ? 3.383 12.405 4.598 1.00 67.31 87 LEU A C 1
ATOM 705 O O . LEU A 1 87 ? 3.519 11.160 4.504 1.00 67.31 87 LEU A O 1
#

Radius of gyration: 16.14 Å; chains: 1; bounding box: 34×35×37 Å

Foldseek 3Di:
DPDQDFDPPDDRVVRVVVSVVVVVVVVLCVVCPPPDPVQQCDAPPVNPHQGVVRVVLQVVQVVQCVVCVVVVHDRDVVVCVVSNDND

Secondary structure (DSSP, 8-state):
-PPP---TTS-HHHHHHHHHHHHHHHHHHHHSTT--HHHHH--TTTT-SPPHHHHHHHHHHHHHHHHHHHHT-PPPHHHHHHH----

InterPro domains:
  IPR024775 Hercynine oxygenase, DinB-like domain [PF12867] (24-81)
  IPR034660 DinB/YfiT-like putative metalloenzymes [G3DSA:1.20.120.450] (3-86)
  IPR034660 DinB/YfiT-like putative metalloenzymes [SSF109854] (9-86)

pLDDT: mean 92.6, std 7.22, range [49.88, 97.38]